Protein AF-A0A7X6URZ3-F1 (afdb_monomer_lite)

pLDDT: mean 86.27, std 7.76, range [52.03, 96.19]

Sequence (115 aa):
MKNLLSGNFGTSYRTKSSVLTEMLNRFPYTLLLVCISMLLAVVIGIPLGIYAATHQYSWKDNAAIFGSLFCVSMPSFWFALMLIQALCVKLKILPVAGVDNWKGWILPCFTNALA

Structure (mmCIF, N/CA/C/O backbone):
data_AF-A0A7X6URZ3-F1
#
_entry.id   AF-A0A7X6URZ3-F1
#
loop_
_atom_site.group_PDB
_atom_site.id
_atom_site.type_symbol
_atom_site.label_atom_id
_atom_site.label_alt_id
_atom_site.label_comp_id
_atom_site.label_asym_id
_atom_site.label_entity_id
_atom_site.label_seq_id
_atom_site.pdbx_PDB_ins_code
_atom_site.Cartn_x
_atom_site.Cartn_y
_atom_site.Cartn_z
_atom_site.occupancy
_atom_site.B_iso_or_equiv
_atom_site.auth_seq_id
_atom_site.auth_comp_id
_atom_site.auth_asym_id
_atom_site.auth_atom_id
_atom_site.pdbx_PDB_model_num
ATOM 1 N N . MET A 1 1 ? 25.569 16.549 -20.012 1.00 52.03 1 MET A N 1
ATOM 2 C CA . MET A 1 1 ? 24.294 17.014 -19.414 1.00 52.03 1 MET A CA 1
ATOM 3 C C . MET A 1 1 ? 23.289 17.588 -20.421 1.00 52.03 1 MET A C 1
ATOM 5 O O . MET A 1 1 ? 22.105 17.377 -20.210 1.00 52.03 1 MET A O 1
ATOM 9 N N . LYS A 1 2 ? 23.706 18.236 -21.527 1.00 59.09 2 LYS A N 1
ATOM 10 C CA . LYS A 1 2 ? 22.792 18.819 -22.541 1.00 59.09 2 LYS A CA 1
ATOM 11 C C . LYS A 1 2 ? 21.726 17.844 -23.083 1.00 59.09 2 LYS A C 1
ATOM 13 O O . LYS A 1 2 ? 20.566 18.213 -23.140 1.00 59.09 2 LYS A O 1
ATOM 18 N N . ASN A 1 3 ? 22.095 16.589 -23.359 1.00 61.16 3 ASN A N 1
ATOM 19 C CA . ASN A 1 3 ? 21.176 15.569 -23.895 1.00 61.16 3 ASN A CA 1
ATOM 20 C C . ASN A 1 3 ? 20.121 15.063 -22.887 1.00 61.16 3 ASN A C 1
ATOM 22 O O . ASN A 1 3 ? 19.047 14.642 -23.306 1.00 61.16 3 ASN A O 1
ATOM 26 N N . LEU A 1 4 ? 20.390 15.140 -21.574 1.00 62.16 4 LEU A N 1
ATOM 27 C CA . LEU A 1 4 ? 19.449 14.706 -20.528 1.00 62.16 4 LEU A CA 1
ATOM 28 C C . LEU A 1 4 ? 18.246 15.658 -20.442 1.00 62.16 4 LEU A C 1
ATOM 30 O O . LEU A 1 4 ? 17.102 15.228 -20.354 1.00 62.16 4 LEU A O 1
ATOM 34 N N . LEU A 1 5 ? 18.523 16.962 -20.533 1.00 67.62 5 LEU A N 1
ATOM 35 C CA . LEU A 1 5 ? 17.517 18.028 -20.548 1.00 67.62 5 LEU A CA 1
ATOM 36 C C . LEU A 1 5 ? 16.724 18.072 -21.868 1.00 67.62 5 LEU A C 1
ATOM 38 O O . LEU A 1 5 ? 15.665 18.683 -21.923 1.00 67.62 5 LEU A O 1
ATOM 42 N N . SER A 1 6 ? 17.213 17.405 -22.920 1.00 67.44 6 SER A N 1
ATOM 43 C CA . SER A 1 6 ? 16.514 17.218 -24.202 1.00 67.44 6 SER A CA 1
ATOM 44 C C . SER A 1 6 ? 15.637 15.958 -24.239 1.00 67.44 6 SER A C 1
ATOM 46 O O . SER A 1 6 ? 15.121 15.612 -25.298 1.00 67.44 6 SER A O 1
ATOM 48 N N . GLY A 1 7 ? 15.508 15.230 -23.120 1.00 67.25 7 GLY A N 1
ATOM 49 C CA . GLY A 1 7 ? 14.746 13.979 -23.049 1.00 67.25 7 GLY A CA 1
ATOM 50 C C . GLY A 1 7 ? 15.463 12.758 -23.639 1.00 67.25 7 GLY A C 1
ATOM 51 O O . GLY A 1 7 ? 14.862 11.696 -23.776 1.00 67.25 7 GLY A O 1
ATOM 52 N N . ASN A 1 8 ? 16.752 12.847 -23.979 1.00 76.75 8 ASN A N 1
ATOM 53 C CA . ASN A 1 8 ? 17.509 11.686 -24.437 1.00 76.75 8 ASN A CA 1
ATOM 54 C C . ASN A 1 8 ? 18.137 10.966 -23.234 1.00 76.75 8 ASN A C 1
ATOM 56 O O . ASN A 1 8 ? 19.259 11.261 -22.818 1.00 76.75 8 ASN A O 1
ATOM 60 N N . PHE A 1 9 ? 17.385 10.011 -22.685 1.00 78.94 9 PHE A N 1
ATOM 61 C CA . PHE A 1 9 ? 17.818 9.133 -21.590 1.00 78.94 9 PHE A CA 1
ATOM 62 C C . PHE A 1 9 ? 18.681 7.948 -22.066 1.00 78.94 9 PHE A C 1
ATOM 64 O O . PHE A 1 9 ? 19.052 7.094 -21.264 1.00 78.94 9 PHE A O 1
ATOM 71 N N . GLY A 1 10 ? 19.022 7.895 -23.358 1.00 81.38 10 GLY A N 1
ATOM 72 C CA . GLY A 1 10 ? 19.786 6.805 -23.952 1.00 81.38 10 GLY A CA 1
ATOM 73 C C . GLY A 1 10 ? 18.974 5.522 -24.142 1.00 81.38 10 GLY A C 1
ATOM 74 O O . GLY A 1 10 ? 17.740 5.508 -24.098 1.00 81.38 10 GLY A O 1
ATOM 75 N N . THR A 1 11 ? 19.689 4.429 -24.393 1.00 81.44 11 THR A N 1
ATOM 76 C CA . THR A 1 11 ? 19.124 3.101 -24.645 1.00 81.44 11 THR A CA 1
ATOM 77 C C . THR A 1 11 ? 19.306 2.194 -23.430 1.00 81.44 11 THR A C 1
ATOM 79 O O . THR A 1 11 ? 20.349 2.184 -22.780 1.00 81.44 11 THR A O 1
ATOM 82 N N . SER A 1 12 ? 18.268 1.425 -23.103 1.00 78.19 12 SER A N 1
ATOM 83 C CA . SER A 1 12 ? 18.301 0.442 -22.020 1.00 78.19 12 SER A CA 1
ATOM 84 C C . SER A 1 12 ? 19.301 -0.668 -22.343 1.00 78.19 12 SER A C 1
ATOM 86 O O . SER A 1 12 ? 19.203 -1.310 -23.388 1.00 78.19 12 SER A O 1
ATOM 88 N N . TYR A 1 13 ? 20.217 -0.968 -21.422 1.00 75.50 13 TYR A N 1
ATOM 89 C CA . TYR A 1 13 ? 21.177 -2.070 -21.573 1.00 75.50 13 TYR A CA 1
ATOM 90 C C . TYR A 1 13 ? 20.510 -3.454 -21.618 1.00 75.50 13 TYR A C 1
ATOM 92 O O . TYR A 1 13 ? 21.085 -4.396 -22.158 1.00 75.50 13 TYR A O 1
ATOM 100 N N . ARG A 1 14 ? 19.291 -3.583 -21.072 1.00 78.38 14 ARG A N 1
ATOM 101 C CA . ARG A 1 14 ? 18.534 -4.846 -21.050 1.00 78.38 14 ARG A CA 1
ATOM 102 C C . ARG A 1 14 ? 17.596 -4.976 -22.245 1.00 78.38 14 ARG A C 1
ATOM 104 O O . ARG A 1 14 ? 17.587 -6.004 -22.909 1.00 78.38 14 ARG A O 1
ATOM 111 N N . THR A 1 15 ? 16.819 -3.930 -22.512 1.00 76.25 15 THR A N 1
ATOM 112 C CA . THR A 1 15 ? 15.725 -3.943 -23.499 1.00 76.25 15 THR A CA 1
ATOM 113 C C . THR A 1 15 ? 16.154 -3.401 -24.865 1.00 76.25 15 THR A C 1
ATOM 115 O O . THR A 1 15 ? 15.373 -3.448 -25.812 1.00 76.25 15 THR A O 1
ATOM 118 N N . LYS A 1 16 ? 17.362 -2.818 -24.964 1.00 80.38 16 LYS A N 1
ATOM 119 C CA . LYS A 1 16 ? 17.924 -2.110 -26.138 1.00 80.38 16 LYS A CA 1
ATOM 120 C C . LYS A 1 16 ? 17.037 -0.998 -26.720 1.00 80.38 16 LYS A C 1
ATOM 122 O O . LYS A 1 16 ? 17.340 -0.444 -27.770 1.00 80.38 16 LYS A O 1
ATOM 127 N N . SER A 1 17 ? 15.961 -0.653 -26.021 1.00 78.06 17 SER A N 1
ATOM 128 C CA . SER A 1 17 ? 14.963 0.342 -26.406 1.00 78.06 17 SER A CA 1
ATOM 129 C C . SER A 1 17 ? 15.258 1.680 -25.729 1.00 78.06 17 SER A C 1
ATOM 131 O O . SER A 1 17 ? 15.993 1.722 -24.740 1.00 78.06 17 SER A O 1
ATOM 133 N N . SER A 1 18 ? 14.693 2.774 -26.242 1.00 84.88 18 SER A N 1
ATOM 134 C CA . SER A 1 18 ? 14.797 4.090 -25.598 1.00 84.88 18 SER A CA 1
ATOM 135 C C . SER A 1 18 ? 14.232 4.039 -24.174 1.00 84.88 18 SER A C 1
ATOM 137 O O . SER A 1 18 ? 13.093 3.612 -23.971 1.00 84.88 18 SER A O 1
ATOM 139 N N . VAL A 1 19 ? 15.020 4.484 -23.188 1.00 84.94 19 VAL A N 1
ATOM 140 C CA . VAL A 1 19 ? 14.625 4.476 -21.767 1.00 84.94 19 VAL A CA 1
ATOM 141 C C . VAL A 1 19 ? 13.386 5.342 -21.541 1.00 84.94 19 VAL A C 1
ATOM 143 O O . VAL A 1 19 ? 12.481 4.937 -20.816 1.00 84.94 19 VAL A O 1
ATOM 146 N N . LEU A 1 20 ? 13.305 6.497 -22.213 1.00 84.25 20 LEU A N 1
ATOM 147 C CA . LEU A 1 20 ? 12.158 7.401 -22.097 1.00 84.25 20 LEU A CA 1
ATOM 148 C C . LEU A 1 20 ? 10.864 6.698 -22.524 1.00 84.25 20 LEU A C 1
ATOM 150 O O . LEU A 1 20 ? 9.858 6.777 -21.823 1.00 84.25 20 LEU A O 1
ATOM 154 N N . THR A 1 21 ? 10.897 5.963 -23.637 1.00 84.25 21 THR A N 1
ATOM 155 C CA . THR A 1 21 ? 9.736 5.215 -24.135 1.00 84.25 21 THR A CA 1
ATOM 156 C C . THR A 1 21 ? 9.306 4.127 -23.151 1.00 84.25 21 THR A C 1
ATOM 158 O O . THR A 1 21 ? 8.117 3.960 -22.898 1.00 84.25 21 THR A O 1
ATOM 161 N N . GLU A 1 22 ? 10.256 3.415 -22.540 1.00 84.75 22 GLU A N 1
ATOM 162 C CA . GLU A 1 22 ? 9.938 2.387 -21.546 1.00 84.75 22 GLU A CA 1
ATOM 163 C C . GLU A 1 22 ? 9.344 2.987 -20.258 1.00 84.75 22 GLU A C 1
ATOM 165 O O . GLU A 1 22 ? 8.383 2.443 -19.709 1.00 84.75 22 GLU A O 1
ATOM 170 N N . MET A 1 23 ? 9.860 4.134 -19.805 1.00 86.12 23 MET A N 1
ATOM 171 C CA . MET A 1 23 ? 9.308 4.863 -18.661 1.00 86.12 23 MET A CA 1
ATOM 172 C C . MET A 1 23 ? 7.883 5.343 -18.935 1.00 86.12 23 MET A C 1
ATOM 174 O O . MET A 1 23 ? 6.999 5.080 -18.123 1.00 86.12 23 MET A O 1
ATOM 178 N N . LEU A 1 24 ? 7.642 5.991 -20.080 1.00 88.19 24 LEU A N 1
ATOM 179 C CA . LEU A 1 24 ? 6.311 6.478 -20.450 1.00 88.19 24 LEU A CA 1
ATOM 180 C C . LEU A 1 24 ? 5.293 5.344 -20.600 1.00 88.19 24 LEU A C 1
ATOM 182 O O . LEU A 1 24 ? 4.141 5.521 -20.220 1.00 88.19 24 LEU A O 1
ATOM 186 N N . ASN A 1 25 ? 5.709 4.170 -21.079 1.00 89.00 25 ASN A N 1
ATOM 187 C CA . ASN A 1 25 ? 4.822 3.009 -21.183 1.00 89.00 25 ASN A CA 1
ATOM 188 C C . ASN A 1 25 ? 4.435 2.427 -19.813 1.00 89.00 25 ASN A C 1
ATOM 190 O O . ASN A 1 25 ? 3.336 1.899 -19.662 1.00 89.00 25 ASN A O 1
ATOM 194 N N . ARG A 1 26 ? 5.315 2.507 -18.806 1.00 88.50 26 ARG A N 1
ATOM 195 C CA . ARG A 1 26 ? 5.059 1.986 -17.447 1.00 88.50 26 ARG A CA 1
ATOM 196 C C . ARG A 1 26 ? 4.381 3.006 -16.533 1.00 88.50 26 ARG A C 1
ATOM 198 O O . ARG A 1 26 ? 3.610 2.619 -15.660 1.00 88.50 26 ARG A O 1
ATOM 205 N N . PHE A 1 27 ? 4.641 4.293 -16.746 1.00 91.25 27 PHE A N 1
ATOM 206 C CA . PHE A 1 27 ? 4.107 5.395 -15.950 1.00 91.25 27 PHE A CA 1
ATOM 207 C C . PHE A 1 27 ? 2.586 5.343 -15.708 1.00 91.25 27 PHE A C 1
ATOM 209 O O . PHE A 1 27 ? 2.195 5.440 -14.543 1.00 91.25 27 PHE A O 1
ATOM 216 N N . PRO A 1 28 ? 1.715 5.141 -16.723 1.00 90.62 28 PRO A N 1
ATOM 217 C CA . PRO A 1 28 ? 0.272 5.107 -16.491 1.00 90.62 28 PRO A CA 1
ATOM 218 C C . PRO A 1 28 ? -0.147 3.959 -15.567 1.00 90.62 28 PRO A C 1
ATOM 220 O O . PRO A 1 28 ? -1.052 4.139 -14.757 1.00 90.62 28 PRO A O 1
ATOM 223 N N . TYR A 1 29 ? 0.536 2.810 -15.625 1.00 91.38 29 TYR A N 1
ATOM 224 C CA . TYR A 1 29 ? 0.247 1.684 -14.735 1.00 91.38 29 TYR A CA 1
ATOM 225 C C . TYR A 1 29 ? 0.580 2.018 -13.282 1.00 91.38 29 TYR A C 1
ATOM 227 O O . TYR A 1 29 ? -0.235 1.764 -12.400 1.00 91.38 29 TYR A O 1
ATOM 235 N N . THR A 1 30 ? 1.740 2.629 -13.030 1.00 91.69 30 THR A N 1
ATOM 236 C CA . THR A 1 30 ? 2.123 3.074 -11.683 1.00 91.69 30 THR A CA 1
ATOM 237 C C . THR A 1 30 ? 1.162 4.131 -11.152 1.00 91.69 30 THR A C 1
ATOM 239 O O . THR A 1 30 ? 0.747 4.055 -9.999 1.00 91.69 30 THR A O 1
ATOM 242 N N . LEU A 1 31 ? 0.783 5.099 -11.991 1.00 93.56 31 LEU A N 1
ATOM 243 C CA . LEU A 1 31 ? -0.138 6.163 -11.607 1.00 93.56 31 LEU A CA 1
ATOM 244 C C . LEU A 1 31 ? -1.499 5.591 -11.199 1.00 93.56 31 LEU A C 1
ATOM 246 O O . LEU A 1 31 ? -2.002 5.904 -10.125 1.00 93.56 31 LEU A O 1
ATOM 250 N N . LEU A 1 32 ? -2.060 4.706 -12.026 1.00 92.88 32 LEU A N 1
ATOM 251 C CA . LEU A 1 32 ? -3.336 4.051 -11.756 1.00 92.88 32 LEU A CA 1
ATOM 252 C C . LEU A 1 32 ? -3.261 3.220 -10.468 1.00 92.88 32 LEU A C 1
ATOM 254 O O . LEU A 1 32 ? -4.145 3.329 -9.618 1.00 92.88 32 LEU A O 1
ATOM 258 N N . LEU A 1 33 ? -2.175 2.460 -10.284 1.00 92.06 33 LEU A N 1
ATOM 259 C CA . LEU A 1 33 ? -1.940 1.665 -9.080 1.00 92.06 33 LEU A CA 1
ATOM 260 C C . LEU A 1 33 ? -1.974 2.534 -7.816 1.00 92.06 33 LEU A C 1
ATOM 262 O O . LEU A 1 33 ? -2.724 2.238 -6.889 1.00 92.06 33 LEU A O 1
ATOM 266 N N . VAL A 1 34 ? -1.193 3.619 -7.803 1.00 93.50 34 VAL A N 1
ATOM 267 C CA . VAL A 1 34 ? -1.097 4.536 -6.660 1.00 93.50 34 VAL A CA 1
ATOM 268 C C . VAL A 1 34 ? -2.427 5.235 -6.410 1.00 93.50 34 VAL A C 1
ATOM 270 O O . VAL A 1 34 ? -2.860 5.303 -5.264 1.00 93.50 34 VAL A O 1
ATOM 273 N N . CYS A 1 35 ? -3.113 5.711 -7.452 1.00 95.50 35 CYS A N 1
ATOM 274 C CA . CYS A 1 35 ? -4.408 6.371 -7.299 1.00 95.50 35 CYS A CA 1
ATOM 275 C C . CYS A 1 35 ? -5.459 5.443 -6.673 1.00 95.50 35 CYS A C 1
ATOM 277 O O . CYS A 1 35 ? -6.155 5.857 -5.747 1.00 95.50 35 CYS A O 1
ATOM 279 N N . ILE A 1 36 ? -5.560 4.190 -7.131 1.00 94.12 36 ILE A N 1
ATOM 280 C CA . ILE A 1 36 ? -6.505 3.219 -6.558 1.00 94.12 36 ILE A CA 1
ATOM 281 C C . ILE A 1 36 ? -6.123 2.869 -5.118 1.00 94.12 36 ILE A C 1
ATOM 283 O O . ILE A 1 36 ? -6.991 2.859 -4.246 1.00 94.12 36 ILE A O 1
ATOM 287 N N . SER A 1 37 ? -4.841 2.609 -4.851 1.00 94.25 37 SER A N 1
ATOM 288 C CA . SER A 1 37 ? -4.355 2.324 -3.496 1.00 94.25 37 SER A CA 1
ATOM 289 C C . SER A 1 37 ? -4.628 3.468 -2.533 1.00 94.25 37 SER A C 1
ATOM 291 O O . SER A 1 37 ? -5.129 3.238 -1.437 1.00 94.25 37 SER A O 1
ATOM 293 N N . MET A 1 38 ? -4.352 4.702 -2.950 1.00 95.00 38 MET A N 1
ATOM 294 C CA . MET A 1 38 ? -4.591 5.891 -2.144 1.00 95.00 38 MET A CA 1
ATOM 295 C C . MET A 1 38 ? -6.082 6.068 -1.853 1.00 95.00 38 MET A C 1
ATOM 297 O O . MET A 1 38 ? -6.456 6.334 -0.714 1.00 95.00 38 MET A O 1
ATOM 301 N N . LEU A 1 39 ? -6.944 5.875 -2.855 1.00 96.19 39 LEU A N 1
ATOM 302 C CA . LEU A 1 39 ? -8.390 5.960 -2.670 1.00 96.19 39 LEU A CA 1
ATOM 303 C C . LEU A 1 39 ? -8.882 4.896 -1.679 1.00 96.19 39 LEU A C 1
ATOM 305 O O . LEU A 1 39 ? -9.646 5.221 -0.774 1.00 96.19 39 LEU A O 1
ATOM 309 N N . LEU A 1 40 ? -8.399 3.655 -1.791 1.00 94.38 40 LEU A N 1
ATOM 310 C CA . LEU A 1 40 ? -8.694 2.591 -0.826 1.00 94.38 40 LEU A CA 1
ATOM 311 C C . LEU A 1 40 ? -8.216 2.942 0.587 1.00 94.38 40 LEU A C 1
ATOM 313 O O . LEU A 1 40 ? -8.983 2.795 1.537 1.00 94.38 40 LEU A O 1
ATOM 317 N N . ALA A 1 41 ? -6.988 3.441 0.727 1.00 93.19 41 ALA A N 1
ATOM 318 C CA . ALA A 1 41 ? -6.425 3.836 2.015 1.00 93.19 41 ALA A CA 1
ATOM 319 C C . ALA A 1 41 ? -7.250 4.948 2.677 1.00 93.19 41 ALA A C 1
ATOM 321 O O . ALA A 1 41 ? -7.532 4.885 3.869 1.00 93.19 41 ALA A O 1
ATOM 322 N N . VAL A 1 42 ? -7.709 5.933 1.903 1.00 94.81 42 VAL A N 1
ATOM 323 C CA . VAL A 1 42 ? -8.575 7.018 2.385 1.00 94.81 42 VAL A CA 1
ATOM 324 C C . VAL A 1 42 ? -9.945 6.483 2.805 1.00 94.81 42 VAL A C 1
ATOM 326 O O . VAL A 1 42 ? -10.407 6.774 3.908 1.00 94.81 42 VAL A O 1
ATOM 329 N N . VAL A 1 43 ? -10.585 5.677 1.954 1.00 95.12 43 VAL A N 1
ATOM 330 C CA . VAL A 1 43 ? -11.934 5.139 2.197 1.00 95.12 43 VAL A CA 1
ATOM 331 C C . VAL A 1 43 ? -11.969 4.182 3.387 1.00 95.12 43 VAL A C 1
ATOM 333 O O . VAL A 1 43 ? -12.985 4.111 4.068 1.00 95.12 43 VAL A O 1
ATOM 336 N N . ILE A 1 44 ? -10.888 3.454 3.660 1.00 91.25 44 ILE A N 1
ATOM 337 C CA . ILE A 1 44 ? -10.817 2.505 4.779 1.00 91.25 44 ILE A CA 1
ATOM 338 C C . ILE A 1 44 ? -10.252 3.184 6.032 1.00 91.25 44 ILE A C 1
ATOM 340 O O . ILE A 1 44 ? -10.828 3.080 7.116 1.00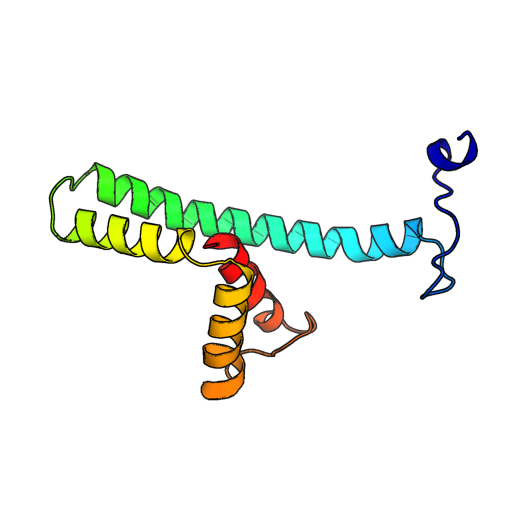 91.25 44 ILE A O 1
ATOM 344 N N . GLY A 1 45 ? -9.145 3.910 5.885 1.00 90.25 45 GLY A N 1
ATOM 345 C CA . GLY A 1 45 ? -8.394 4.504 6.986 1.00 90.25 45 GLY A CA 1
ATOM 346 C C . GLY A 1 45 ? -9.120 5.659 7.668 1.00 90.25 45 GLY A C 1
ATOM 347 O O . GLY A 1 45 ? -9.129 5.713 8.896 1.00 90.25 45 GLY A O 1
ATOM 348 N N . ILE A 1 46 ? -9.781 6.552 6.917 1.00 93.44 46 ILE A N 1
ATOM 349 C CA . ILE A 1 46 ? -10.492 7.690 7.526 1.00 93.44 46 ILE A CA 1
ATOM 350 C C . ILE A 1 46 ? -11.667 7.214 8.392 1.00 93.44 46 ILE A C 1
ATOM 352 O O . ILE A 1 46 ? -11.719 7.611 9.557 1.00 93.44 46 ILE A O 1
ATOM 356 N N . PRO A 1 47 ? -12.586 6.348 7.917 1.00 91.06 47 PRO A N 1
ATOM 357 C CA . PRO A 1 47 ? -13.672 5.860 8.762 1.00 91.06 47 PRO A CA 1
ATOM 358 C C . PRO A 1 47 ? -13.182 5.064 9.968 1.00 91.06 47 PRO A C 1
ATOM 360 O O . PRO A 1 47 ? -13.714 5.261 11.056 1.00 91.06 47 PRO A O 1
ATOM 363 N N . LEU A 1 48 ? -12.156 4.215 9.812 1.00 88.12 48 LEU A N 1
ATOM 364 C CA . LEU A 1 48 ? -11.553 3.500 10.943 1.00 88.12 48 LEU A CA 1
ATOM 365 C C . LEU A 1 48 ? -10.960 4.466 11.975 1.00 88.12 48 LEU A C 1
ATOM 367 O O . LEU A 1 48 ? -11.183 4.282 13.170 1.00 88.12 48 LEU A O 1
ATOM 371 N N . GLY A 1 49 ? -10.273 5.519 11.528 1.00 88.44 49 GLY A N 1
ATOM 372 C CA . GLY A 1 49 ? -9.719 6.553 12.401 1.00 88.44 49 GLY A CA 1
ATOM 373 C C . GLY A 1 49 ? -10.797 7.360 13.127 1.00 88.44 49 GLY A C 1
ATOM 374 O O . GLY A 1 49 ? -10.711 7.550 14.337 1.00 88.44 49 GLY A O 1
ATOM 375 N N . ILE A 1 50 ? -11.855 7.778 12.422 1.00 90.38 50 ILE A N 1
ATOM 376 C CA . ILE A 1 50 ? -13.009 8.462 13.032 1.00 90.38 50 ILE A CA 1
ATOM 377 C C . ILE A 1 50 ? -13.700 7.537 14.043 1.00 90.38 50 ILE A C 1
ATOM 379 O O . ILE A 1 50 ? -14.093 7.971 15.128 1.00 90.38 50 ILE A O 1
ATOM 383 N N . TYR A 1 51 ? -13.843 6.254 13.713 1.00 87.19 51 TYR A N 1
ATOM 384 C CA . TYR A 1 51 ? -14.482 5.279 14.588 1.00 87.19 51 TYR A CA 1
ATOM 385 C C . TYR A 1 51 ? -13.692 5.057 15.882 1.00 87.19 51 TYR A C 1
ATOM 387 O O . TYR A 1 51 ? -14.277 5.095 16.964 1.00 87.19 51 TYR A O 1
ATOM 395 N N . ALA A 1 52 ? -12.371 4.902 15.774 1.00 86.81 52 ALA A N 1
ATOM 396 C CA . ALA A 1 52 ? -11.463 4.803 16.914 1.00 86.81 52 ALA A CA 1
ATOM 397 C C . ALA A 1 52 ? -11.524 6.068 17.792 1.00 86.81 52 ALA A C 1
ATOM 399 O O . ALA A 1 52 ? -11.742 5.982 18.998 1.00 86.81 52 ALA A O 1
ATOM 400 N N . ALA A 1 53 ? -11.469 7.255 17.176 1.0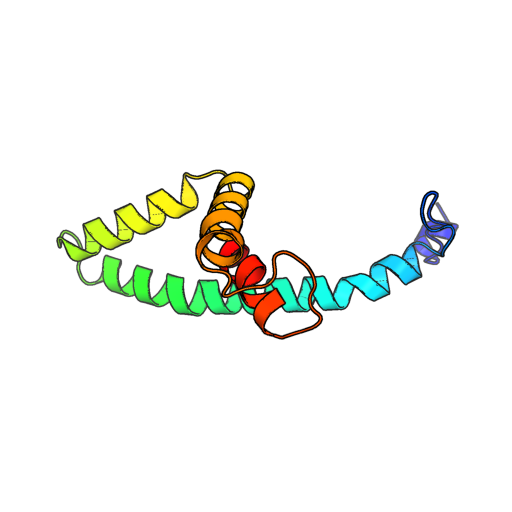0 85.44 53 ALA A N 1
ATOM 401 C CA . ALA A 1 53 ? -11.510 8.532 17.890 1.00 85.44 53 ALA A CA 1
ATOM 402 C C . ALA A 1 53 ? -12.842 8.794 18.618 1.00 85.44 53 ALA 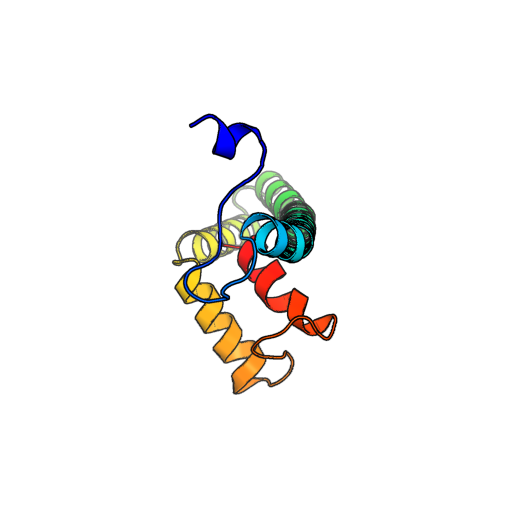A C 1
ATOM 404 O O . ALA A 1 53 ? -12.855 9.381 19.696 1.00 85.44 53 ALA A O 1
ATOM 405 N N . THR A 1 54 ? -13.972 8.367 18.045 1.00 87.81 54 THR A N 1
ATOM 406 C CA . THR A 1 54 ? -15.305 8.574 18.646 1.00 87.81 54 THR A CA 1
ATOM 407 C C . THR A 1 54 ? -15.647 7.564 19.742 1.00 87.81 54 THR A C 1
ATOM 409 O O . THR A 1 54 ? -16.480 7.863 20.594 1.00 87.81 54 THR A O 1
ATOM 412 N N . HIS A 1 55 ? -15.018 6.385 19.745 1.00 84.88 55 HIS A N 1
ATOM 413 C CA . HIS A 1 55 ? -15.260 5.309 20.716 1.00 84.88 55 HIS A CA 1
ATOM 414 C C . HIS A 1 55 ? -14.022 5.017 21.570 1.00 84.88 55 HIS A C 1
ATOM 416 O O . HIS A 1 55 ? -13.740 3.858 21.891 1.00 84.88 55 HIS A O 1
ATOM 422 N N . GLN A 1 56 ? -13.294 6.072 21.931 1.00 77.50 56 GLN A N 1
ATOM 423 C CA . GLN A 1 56 ? -12.034 5.995 22.661 1.00 77.50 56 GLN A CA 1
ATOM 424 C C . GLN A 1 56 ? -12.160 5.132 23.930 1.00 77.50 56 GLN A C 1
ATOM 426 O O . GLN A 1 56 ? -13.143 5.239 24.666 1.00 77.50 56 GLN A O 1
ATOM 431 N N . TYR A 1 57 ? -11.169 4.271 24.181 1.00 78.44 57 TYR A N 1
ATOM 432 C CA . TYR A 1 57 ? -11.126 3.316 25.306 1.00 78.44 57 TYR A CA 1
ATOM 433 C C . TYR A 1 57 ? -12.162 2.178 25.261 1.00 78.44 57 TYR A C 1
ATOM 435 O O . TYR A 1 57 ? -12.258 1.383 26.200 1.00 78.44 57 TYR A O 1
ATOM 443 N N . SER A 1 58 ? -12.918 2.040 24.170 1.00 85.00 58 SER A N 1
ATOM 444 C CA . SER A 1 58 ? -13.752 0.861 23.929 1.00 85.00 58 SER A CA 1
ATOM 445 C C . SER A 1 58 ? -12.915 -0.323 23.433 1.00 85.00 58 SER A C 1
ATOM 447 O O . SER A 1 58 ? -11.863 -0.162 22.817 1.00 85.00 58 SER A O 1
ATOM 449 N N . TRP A 1 59 ? -13.427 -1.547 23.594 1.00 86.12 59 TRP A N 1
ATOM 450 C CA . TRP A 1 59 ? -12.819 -2.742 22.992 1.00 86.12 59 TRP A CA 1
ATOM 451 C C . TRP A 1 59 ? -12.663 -2.619 21.467 1.00 86.12 59 TRP A C 1
ATOM 453 O O . TRP A 1 59 ? -11.756 -3.212 20.887 1.00 86.12 59 TRP A O 1
ATOM 463 N N . LYS A 1 60 ? -13.526 -1.826 20.821 1.00 85.38 60 LYS A N 1
ATOM 464 C CA . LYS A 1 60 ? -13.486 -1.589 19.376 1.00 85.38 60 LYS A CA 1
ATOM 465 C C . LYS A 1 60 ? -12.369 -0.635 18.954 1.00 85.38 60 LYS A C 1
ATOM 467 O O . LYS A 1 60 ? -11.777 -0.844 17.902 1.00 85.38 60 LYS A O 1
ATOM 472 N N . ASP A 1 61 ? -12.074 0.363 19.782 1.00 86.62 61 ASP A N 1
ATOM 473 C CA . ASP A 1 61 ? -10.928 1.261 19.607 1.00 86.62 61 ASP A CA 1
ATOM 474 C C . ASP A 1 61 ? -9.623 0.464 19.736 1.00 86.62 61 ASP A C 1
ATOM 476 O O . ASP A 1 61 ? -8.813 0.432 18.812 1.00 86.62 61 ASP A O 1
ATOM 480 N N . ASN A 1 62 ? -9.507 -0.349 20.793 1.00 86.25 62 ASN A N 1
ATOM 481 C CA . ASN A 1 62 ? -8.367 -1.253 20.969 1.00 86.25 62 ASN A CA 1
ATOM 482 C C . ASN A 1 62 ? -8.191 -2.229 19.790 1.00 86.25 62 ASN A C 1
ATOM 484 O O . ASN A 1 62 ? -7.062 -2.474 19.367 1.00 86.25 62 ASN A O 1
ATOM 488 N N . ALA A 1 63 ? -9.280 -2.771 19.230 1.00 88.50 63 ALA A N 1
ATOM 489 C CA . ALA A 1 63 ? -9.217 -3.644 18.056 1.00 88.50 63 ALA A CA 1
ATOM 490 C C . ALA A 1 63 ? -8.754 -2.898 16.789 1.00 88.50 63 ALA A C 1
ATOM 492 O O . ALA A 1 63 ? -7.939 -3.429 16.032 1.00 88.50 63 ALA A O 1
ATOM 493 N N . ALA A 1 64 ? -9.234 -1.669 16.567 1.00 87.88 64 ALA A N 1
ATOM 494 C CA . ALA A 1 64 ? -8.825 -0.831 15.440 1.00 87.88 64 ALA A CA 1
ATOM 495 C C . ALA A 1 64 ? -7.346 -0.424 15.535 1.00 87.88 64 ALA A C 1
ATOM 497 O O . ALA A 1 64 ? -6.611 -0.522 14.549 1.00 87.88 64 ALA A O 1
ATOM 498 N N . ILE A 1 65 ? -6.890 -0.037 16.729 1.00 88.56 65 ILE A N 1
ATOM 499 C CA . ILE A 1 65 ? -5.487 0.281 17.010 1.00 88.56 65 ILE A CA 1
ATOM 500 C C . ILE A 1 65 ? -4.613 -0.957 16.802 1.00 88.56 65 ILE A C 1
ATOM 502 O O . ILE A 1 65 ? -3.624 -0.883 16.077 1.00 88.56 65 ILE A O 1
ATOM 506 N N . PHE A 1 66 ? -4.991 -2.108 17.366 1.00 90.44 66 PHE A N 1
ATOM 507 C CA . PHE A 1 66 ? -4.242 -3.355 17.195 1.00 90.44 66 PHE A CA 1
ATOM 508 C C . PHE A 1 66 ? -4.124 -3.758 15.720 1.00 90.44 66 PHE A C 1
ATOM 510 O O . PHE A 1 66 ? -3.029 -4.070 15.257 1.00 90.44 66 PHE A O 1
ATOM 517 N N . GLY A 1 67 ? -5.228 -3.708 14.966 1.00 88.81 67 GLY A N 1
ATOM 518 C CA . GLY A 1 67 ? -5.220 -4.001 13.532 1.00 88.81 67 GLY A CA 1
ATOM 519 C C . GLY A 1 67 ? -4.338 -3.036 12.737 1.00 88.81 67 GLY A C 1
ATOM 520 O O . GLY A 1 67 ? -3.587 -3.464 11.863 1.00 88.81 67 GLY A O 1
ATOM 521 N N . SER A 1 68 ? -4.367 -1.747 13.081 1.00 87.56 68 SER A N 1
ATOM 522 C CA . SER A 1 68 ? -3.524 -0.730 12.440 1.00 87.56 68 SER A CA 1
ATOM 523 C C . SER A 1 68 ? -2.041 -0.968 12.728 1.00 87.56 68 SER A C 1
ATOM 525 O O . SER A 1 68 ? -1.225 -0.976 11.809 1.00 87.56 68 SER A O 1
ATOM 527 N N . LEU A 1 69 ? -1.690 -1.238 13.990 1.00 89.56 69 LEU A N 1
ATOM 528 C CA . LEU A 1 69 ? -0.325 -1.586 14.384 1.00 89.56 69 LEU A CA 1
ATOM 529 C C . LEU A 1 69 ? 0.155 -2.860 13.696 1.00 89.56 69 LEU A C 1
ATOM 531 O O . LEU A 1 69 ? 1.299 -2.903 13.259 1.00 89.56 69 LEU A O 1
ATOM 535 N N . PHE A 1 70 ? -0.694 -3.878 13.580 1.00 90.00 70 PHE A N 1
ATOM 536 C CA . PHE A 1 70 ? -0.340 -5.127 12.913 1.00 90.00 70 PHE A CA 1
ATOM 537 C C . PHE A 1 70 ? 0.066 -4.895 11.452 1.00 90.00 70 PHE A C 1
ATOM 539 O O . PHE A 1 70 ? 1.120 -5.372 11.037 1.00 90.00 70 PHE A O 1
ATOM 546 N N . CYS A 1 71 ? -0.723 -4.125 10.698 1.00 86.50 71 CYS A N 1
ATOM 547 C CA . CYS A 1 71 ? -0.419 -3.810 9.301 1.00 86.50 71 CYS A CA 1
ATOM 548 C C . CYS A 1 71 ? 0.857 -2.962 9.164 1.00 86.50 71 CYS A C 1
ATOM 550 O O . CYS A 1 71 ? 1.729 -3.305 8.374 1.00 86.50 71 CYS A O 1
ATOM 552 N N . VAL A 1 72 ? 1.006 -1.913 9.982 1.00 86.25 72 VAL A N 1
ATOM 553 C CA . VAL A 1 72 ? 2.145 -0.976 9.906 1.00 86.25 72 VAL A CA 1
ATOM 554 C C . VAL A 1 72 ? 3.456 -1.583 10.424 1.00 86.25 72 VAL A C 1
ATOM 556 O O . VAL A 1 72 ? 4.536 -1.214 9.971 1.00 86.25 72 VAL A O 1
ATOM 559 N N . SER A 1 73 ? 3.399 -2.517 11.378 1.00 89.06 73 SER A N 1
ATOM 560 C CA . SER A 1 73 ? 4.610 -3.105 11.980 1.00 89.06 73 SER A CA 1
ATOM 561 C C . SER A 1 73 ? 5.262 -4.174 11.104 1.00 89.06 73 SER A C 1
ATOM 563 O O . SER A 1 73 ? 6.406 -4.561 11.350 1.00 89.06 73 SER A O 1
ATOM 565 N N . MET A 1 74 ? 4.542 -4.704 10.115 1.00 88.62 74 MET A N 1
ATOM 566 C CA . MET A 1 74 ? 5.055 -5.758 9.251 1.00 88.62 74 MET A CA 1
ATOM 567 C C . MET A 1 74 ? 5.825 -5.170 8.065 1.00 88.62 74 MET A C 1
ATOM 569 O O . MET A 1 74 ? 5.373 -4.204 7.457 1.00 88.62 74 MET A O 1
ATOM 573 N N . PRO A 1 75 ? 6.967 -5.762 7.664 1.00 90.56 75 PRO A N 1
ATOM 574 C CA . PRO A 1 75 ? 7.641 -5.344 6.443 1.00 90.56 75 PRO A CA 1
ATOM 575 C C . PRO A 1 75 ? 6.710 -5.502 5.235 1.00 90.56 75 PRO A C 1
ATOM 577 O O . PRO A 1 75 ? 6.193 -6.595 4.989 1.00 90.56 75 PRO A O 1
ATOM 580 N N . SER A 1 76 ? 6.545 -4.441 4.446 1.00 88.25 76 SER A N 1
ATOM 581 C CA . SER A 1 76 ? 5.612 -4.400 3.309 1.00 88.25 76 SER A CA 1
ATOM 582 C C . SER A 1 76 ? 5.821 -5.544 2.311 1.00 88.25 76 SER A C 1
ATOM 584 O O . SER A 1 76 ? 4.868 -6.196 1.886 1.00 88.25 76 SER A O 1
ATOM 586 N N . PHE A 1 77 ? 7.078 -5.873 2.000 1.00 90.25 77 PHE A N 1
ATOM 587 C CA . PHE A 1 77 ? 7.426 -7.022 1.161 1.00 90.25 77 PHE A CA 1
ATOM 588 C C . PHE A 1 77 ? 6.949 -8.358 1.752 1.00 90.25 77 PHE A C 1
ATOM 590 O O . PHE A 1 77 ? 6.402 -9.195 1.036 1.00 90.25 77 PHE A O 1
ATOM 597 N N . TRP A 1 78 ? 7.138 -8.564 3.058 1.00 92.38 78 TRP A N 1
ATOM 598 C CA . TRP A 1 78 ? 6.711 -9.792 3.727 1.00 92.38 78 TRP A CA 1
ATOM 599 C C . TRP A 1 78 ? 5.185 -9.914 3.725 1.00 92.38 78 TRP A C 1
ATOM 601 O O . TRP A 1 78 ? 4.650 -10.977 3.412 1.00 92.38 78 TRP A O 1
ATOM 611 N N . PHE A 1 79 ? 4.485 -8.810 3.993 1.00 90.56 79 PHE A N 1
ATOM 612 C CA . PHE A 1 79 ? 3.027 -8.761 3.951 1.00 90.56 79 PHE A CA 1
ATOM 613 C C . PHE A 1 79 ? 2.488 -9.083 2.549 1.00 90.56 79 PHE A C 1
ATOM 615 O O . PHE A 1 79 ? 1.594 -9.921 2.404 1.00 90.56 79 PHE A O 1
ATOM 622 N N . ALA A 1 80 ? 3.103 -8.515 1.506 1.00 91.25 80 ALA A N 1
ATOM 623 C CA . ALA A 1 80 ? 2.790 -8.824 0.113 1.00 91.25 80 ALA A CA 1
ATOM 624 C C . ALA A 1 80 ? 2.936 -10.325 -0.192 1.00 91.25 80 ALA A C 1
ATOM 626 O O . ALA A 1 80 ? 2.044 -10.938 -0.781 1.00 91.25 80 ALA A O 1
ATOM 627 N N . LEU A 1 81 ? 4.042 -10.943 0.242 1.00 92.81 81 LEU A N 1
ATOM 628 C CA . LEU A 1 81 ? 4.276 -12.377 0.059 1.00 92.81 81 LEU A CA 1
ATOM 629 C C . LEU A 1 81 ? 3.238 -13.237 0.787 1.00 92.81 81 LEU A C 1
ATOM 631 O O . LEU A 1 81 ? 2.775 -14.235 0.231 1.00 92.81 81 LEU A O 1
ATOM 635 N N . MET A 1 82 ? 2.845 -12.861 2.005 1.00 92.88 82 MET A N 1
ATOM 636 C CA . MET A 1 82 ? 1.802 -13.575 2.746 1.00 92.88 82 MET A CA 1
ATOM 637 C C . MET A 1 82 ? 0.446 -13.492 2.043 1.00 92.88 82 MET A C 1
ATOM 639 O O . MET A 1 82 ? -0.247 -14.506 1.927 1.00 92.88 82 MET A O 1
ATOM 643 N N . LEU A 1 83 ? 0.089 -12.319 1.514 1.00 90.75 83 LEU A N 1
ATOM 644 C CA . LEU A 1 83 ? -1.124 -12.139 0.719 1.00 90.75 83 LEU A CA 1
ATOM 645 C C . LEU A 1 83 ? -1.098 -12.982 -0.564 1.00 90.75 83 LEU A C 1
ATOM 647 O O . LEU A 1 83 ? -2.096 -13.635 -0.869 1.00 90.75 83 LEU A O 1
ATOM 651 N N . ILE A 1 84 ? 0.036 -13.042 -1.275 1.00 91.94 84 ILE A N 1
ATOM 652 C CA . ILE A 1 84 ? 0.215 -13.927 -2.441 1.00 91.94 84 ILE A CA 1
ATOM 653 C C . ILE A 1 84 ? -0.007 -15.390 -2.038 1.00 91.94 84 ILE A C 1
ATOM 655 O O . ILE A 1 84 ? -0.784 -16.110 -2.672 1.00 91.94 84 ILE A O 1
ATOM 659 N N . GLN A 1 85 ? 0.643 -15.840 -0.963 1.00 92.56 85 GLN A N 1
ATOM 660 C CA . GLN A 1 85 ? 0.538 -17.222 -0.501 1.00 92.56 85 GLN A CA 1
ATOM 661 C C . GLN A 1 85 ? -0.900 -17.589 -0.111 1.00 92.56 85 GLN A 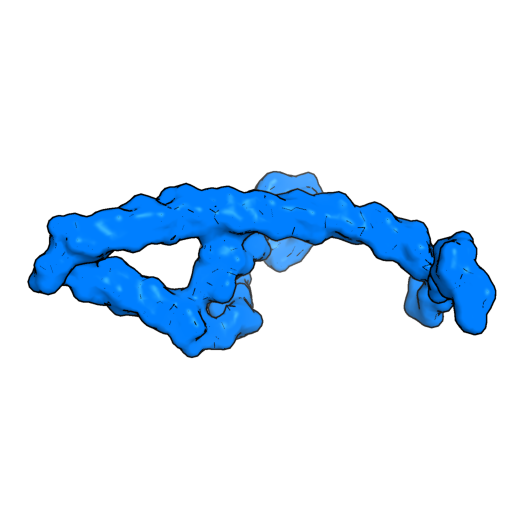C 1
ATOM 663 O O . GLN A 1 85 ? -1.376 -18.684 -0.420 1.00 92.56 85 GLN A O 1
ATOM 668 N N . ALA A 1 86 ? -1.609 -16.682 0.560 1.00 92.81 86 ALA A N 1
ATOM 669 C CA . ALA A 1 86 ? -2.992 -16.896 0.954 1.00 92.81 86 ALA A CA 1
ATOM 670 C C . ALA A 1 86 ? -3.933 -16.872 -0.261 1.00 92.81 86 ALA A C 1
ATOM 672 O O . ALA A 1 86 ? -4.576 -17.878 -0.563 1.00 92.81 86 ALA A O 1
ATOM 673 N N . LEU A 1 87 ? -3.997 -15.750 -0.980 1.00 91.62 87 LEU A N 1
ATOM 674 C CA . LEU A 1 87 ? -5.043 -15.469 -1.967 1.00 91.62 87 LEU A CA 1
ATOM 675 C C . LEU A 1 87 ? -4.782 -16.106 -3.338 1.00 91.62 87 LEU A C 1
ATOM 677 O O . LEU A 1 87 ? -5.730 -16.530 -4.007 1.00 91.62 87 LEU A O 1
ATOM 681 N N . CYS A 1 88 ? -3.518 -16.194 -3.755 1.00 90.50 88 CYS A N 1
ATOM 682 C CA . CYS A 1 88 ? -3.149 -16.721 -5.068 1.00 90.50 88 CYS A CA 1
ATOM 683 C C . CYS A 1 88 ? -2.815 -18.214 -5.008 1.00 90.50 88 CYS A C 1
ATOM 685 O O . CYS A 1 88 ? -3.280 -18.976 -5.850 1.00 90.50 88 CYS A O 1
ATOM 687 N N . VAL A 1 89 ? -2.031 -18.656 -4.017 1.00 90.62 89 VAL A N 1
ATOM 688 C CA . VAL A 1 89 ? -1.547 -20.049 -3.971 1.00 90.62 89 VAL A CA 1
ATOM 689 C C . VAL A 1 89 ? -2.554 -20.982 -3.302 1.00 90.62 89 VAL A C 1
ATOM 691 O O . VAL A 1 89 ? -2.954 -21.980 -3.901 1.00 90.62 89 VAL A O 1
ATOM 694 N N . LYS A 1 90 ? -2.978 -20.673 -2.069 1.00 90.44 90 LYS A N 1
ATOM 695 C CA . LYS A 1 90 ? -3.913 -21.533 -1.324 1.00 90.44 90 LYS A CA 1
ATOM 696 C C . LYS A 1 90 ? -5.345 -21.411 -1.840 1.00 90.44 90 LYS A C 1
ATOM 698 O O . LYS A 1 90 ? -5.967 -22.421 -2.149 1.00 90.44 90 LYS A O 1
ATOM 703 N N . LEU A 1 91 ? -5.857 -20.183 -1.929 1.00 88.69 91 LEU A N 1
ATOM 704 C CA . LEU A 1 91 ? -7.248 -19.910 -2.303 1.00 88.69 91 LEU A CA 1
ATOM 705 C C . LEU A 1 91 ? -7.475 -19.890 -3.825 1.00 88.69 91 LEU A C 1
ATOM 707 O O . LEU A 1 91 ? -8.598 -20.118 -4.264 1.00 88.69 91 LEU A O 1
ATOM 711 N N . LYS A 1 92 ? -6.429 -19.652 -4.633 1.00 87.81 92 LYS A N 1
ATOM 712 C CA . LYS A 1 92 ? -6.489 -19.596 -6.111 1.00 87.81 92 LYS A CA 1
ATOM 713 C C . LYS A 1 92 ? -7.555 -18.639 -6.665 1.00 87.81 92 LYS A C 1
ATOM 715 O O . LYS A 1 92 ? -8.076 -18.842 -7.759 1.00 87.81 92 LYS A O 1
ATOM 720 N N . ILE A 1 93 ? -7.877 -17.582 -5.917 1.00 85.94 93 ILE A N 1
ATOM 721 C CA . ILE A 1 93 ? -8.901 -16.596 -6.301 1.00 85.94 93 ILE A CA 1
ATOM 722 C C . ILE A 1 93 ? -8.310 -15.551 -7.254 1.00 85.94 93 ILE A C 1
ATOM 724 O O . ILE A 1 93 ? -8.988 -15.086 -8.178 1.00 85.94 93 ILE A O 1
ATOM 728 N N . LEU A 1 94 ? -7.050 -15.178 -7.014 1.00 89.56 94 LEU A N 1
ATOM 729 C CA . LEU A 1 94 ? -6.351 -14.094 -7.699 1.00 89.56 94 LEU A CA 1
ATOM 730 C C . LEU A 1 94 ? -5.147 -14.619 -8.496 1.00 89.56 94 LEU A C 1
ATOM 732 O O . LEU A 1 94 ? -4.490 -15.567 -8.056 1.00 89.56 94 LEU A O 1
ATOM 736 N N . PRO A 1 95 ? -4.822 -14.001 -9.647 1.00 85.38 95 PRO A N 1
ATOM 737 C CA . PRO A 1 95 ? -3.593 -14.307 -10.370 1.00 85.38 95 PRO A CA 1
ATOM 738 C C . PRO A 1 95 ? -2.367 -13.872 -9.553 1.00 85.38 95 PRO A C 1
ATOM 740 O O . PRO A 1 95 ? -2.424 -12.901 -8.804 1.00 85.38 95 PRO A O 1
ATOM 743 N N . VAL A 1 96 ? -1.255 -14.597 -9.697 1.00 81.94 96 VAL A N 1
ATOM 744 C CA . VAL A 1 96 ? 0.005 -14.300 -8.983 1.00 81.94 96 VAL A CA 1
ATOM 745 C C . VAL A 1 96 ? 0.700 -13.063 -9.560 1.00 81.94 96 VAL A C 1
ATOM 747 O O . VAL A 1 96 ? 1.341 -12.312 -8.832 1.00 81.94 96 VAL A O 1
ATOM 750 N N . ALA A 1 97 ? 0.590 -12.857 -10.872 1.00 81.31 97 ALA A N 1
ATOM 751 C CA . ALA A 1 97 ? 1.219 -11.756 -11.585 1.00 81.31 97 ALA A CA 1
ATOM 752 C C . ALA A 1 97 ? 0.415 -11.399 -12.840 1.00 81.31 97 ALA A C 1
ATOM 754 O O . ALA A 1 97 ? -0.341 -12.226 -13.353 1.00 81.31 97 ALA A O 1
ATOM 755 N N . GLY A 1 98 ? 0.630 -10.184 -13.344 1.00 81.38 98 GLY A N 1
ATOM 756 C CA . GLY A 1 98 ? -0.021 -9.669 -14.547 1.00 81.38 98 GLY A CA 1
ATOM 757 C C . GLY A 1 98 ? -1.244 -8.804 -14.246 1.00 81.38 98 GLY A C 1
ATOM 758 O O . GLY A 1 98 ? -1.911 -8.957 -13.225 1.00 81.38 98 GLY A O 1
ATOM 759 N N . VAL A 1 99 ? -1.518 -7.873 -15.160 1.00 79.88 99 VAL A N 1
ATOM 760 C CA . VAL A 1 99 ? -2.630 -6.907 -15.090 1.00 79.88 99 VAL A CA 1
ATOM 761 C C . VAL A 1 99 ? -3.646 -7.114 -16.216 1.00 79.88 99 VAL A C 1
ATOM 763 O O . VAL A 1 99 ? -4.483 -6.249 -16.457 1.00 79.88 99 VAL A O 1
ATOM 766 N N . ASP A 1 100 ? -3.603 -8.278 -16.873 1.00 81.25 100 ASP A N 1
ATOM 767 C CA . ASP A 1 100 ? -4.457 -8.623 -18.020 1.00 81.25 100 ASP A CA 1
ATOM 768 C C . ASP A 1 100 ? -5.952 -8.629 -17.667 1.00 81.25 100 ASP A C 1
ATOM 770 O O . ASP A 1 100 ? -6.811 -8.496 -18.534 1.00 81.25 100 ASP A O 1
ATOM 774 N N . ASN A 1 101 ? -6.275 -8.784 -16.380 1.00 84.31 101 ASN A N 1
ATOM 775 C CA . ASN A 1 101 ? -7.636 -8.776 -15.867 1.00 84.31 101 ASN A CA 1
ATOM 776 C C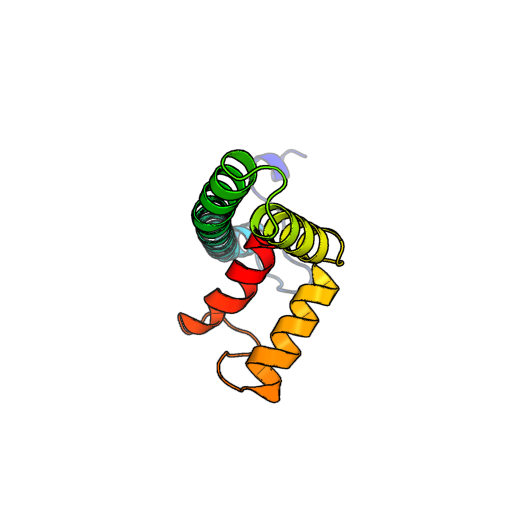 . ASN A 1 101 ? -7.728 -7.918 -14.595 1.00 84.31 101 ASN A C 1
ATOM 778 O O . ASN A 1 101 ? -6.750 -7.793 -13.855 1.00 84.31 101 ASN A O 1
ATOM 782 N N . TRP A 1 102 ? -8.913 -7.382 -14.282 1.00 85.00 102 TRP A N 1
ATOM 783 C CA . TRP A 1 102 ? -9.136 -6.506 -13.114 1.00 85.00 102 TRP A CA 1
ATOM 784 C C . TRP A 1 102 ? -8.697 -7.149 -11.787 1.00 85.00 102 TRP A C 1
ATOM 786 O O . TRP A 1 102 ? -8.208 -6.469 -10.888 1.00 85.00 102 TRP A O 1
ATOM 796 N N . LYS A 1 103 ? -8.775 -8.484 -11.693 1.00 87.62 103 LYS A N 1
ATOM 797 C CA . LYS A 1 103 ? -8.297 -9.261 -10.539 1.00 87.62 103 LYS A CA 1
ATOM 798 C C . LYS A 1 103 ? -6.804 -9.072 -10.242 1.00 87.62 103 LYS A C 1
ATOM 800 O O . LYS A 1 103 ? -6.417 -9.144 -9.080 1.00 87.62 103 LYS A O 1
ATOM 805 N N . GLY A 1 104 ? -5.980 -8.819 -11.260 1.00 86.88 104 GLY A N 1
ATOM 806 C CA . GLY A 1 104 ? -4.538 -8.594 -11.105 1.00 86.88 104 GLY A CA 1
ATOM 807 C C . GLY A 1 104 ? -4.186 -7.293 -10.384 1.00 86.88 104 GLY A C 1
ATOM 808 O O . GLY A 1 104 ? -3.096 -7.168 -9.837 1.00 86.88 104 GLY A O 1
ATOM 809 N N . TRP A 1 105 ? -5.127 -6.350 -10.315 1.00 87.69 105 TRP A N 1
ATOM 810 C CA . TRP A 1 105 ? -4.940 -5.070 -9.633 1.00 87.69 105 TRP A CA 1
ATOM 811 C C . TRP A 1 105 ? -5.262 -5.137 -8.140 1.00 87.69 105 TRP A C 1
ATOM 813 O O . TRP A 1 105 ? -4.693 -4.386 -7.356 1.00 87.69 105 TRP A O 1
ATOM 823 N N . ILE A 1 106 ? -6.135 -6.060 -7.727 1.00 89.88 106 ILE A N 1
ATOM 824 C CA . ILE A 1 106 ? -6.663 -6.130 -6.356 1.00 89.88 106 ILE A CA 1
ATOM 825 C C . ILE A 1 106 ? -5.537 -6.308 -5.339 1.00 89.88 106 ILE A C 1
ATOM 827 O O . ILE A 1 106 ? -5.421 -5.543 -4.386 1.00 89.88 106 ILE A O 1
ATOM 831 N N . LEU A 1 107 ? -4.693 -7.313 -5.561 1.00 89.88 107 LEU A N 1
ATOM 832 C CA . LEU A 1 107 ? -3.621 -7.678 -4.647 1.00 89.88 107 LEU A CA 1
ATOM 833 C C . LEU A 1 107 ? -2.591 -6.545 -4.446 1.00 89.88 107 LEU A C 1
ATOM 835 O O . LEU A 1 107 ? -2.378 -6.150 -3.294 1.00 89.88 107 LEU A O 1
ATOM 839 N N . PRO A 1 108 ? -1.953 -5.998 -5.502 1.00 90.12 108 PRO A N 1
ATOM 840 C CA . PRO A 1 108 ? -0.977 -4.929 -5.326 1.00 90.12 108 PRO A CA 1
ATOM 841 C C . PRO A 1 108 ? -1.627 -3.638 -4.818 1.00 90.12 108 PRO A C 1
ATOM 843 O O . PRO A 1 108 ? -1.010 -2.941 -4.013 1.00 90.12 108 PRO A O 1
ATOM 846 N N . CYS A 1 109 ? -2.871 -3.329 -5.208 1.00 91.19 109 CYS A N 1
ATOM 847 C CA . CYS A 1 109 ? -3.539 -2.135 -4.703 1.00 91.19 109 CYS A CA 1
ATOM 848 C C . CYS A 1 109 ? -3.833 -2.224 -3.201 1.00 91.19 109 CYS A C 1
ATOM 850 O O . CYS A 1 109 ? -3.590 -1.256 -2.483 1.00 91.19 109 CYS A O 1
ATOM 852 N N . PHE A 1 110 ? -4.309 -3.380 -2.730 1.00 90.94 110 PHE A N 1
ATOM 853 C CA . PHE A 1 110 ? -4.614 -3.626 -1.321 1.00 90.94 110 PHE A CA 1
ATOM 854 C C . PHE A 1 110 ? -3.356 -3.663 -0.453 1.00 90.94 110 PHE A C 1
ATOM 856 O O . PHE A 1 110 ? -3.329 -3.070 0.620 1.00 90.94 110 PHE A O 1
ATOM 863 N N . THR A 1 111 ? -2.294 -4.301 -0.949 1.00 90.69 111 THR A N 1
ATOM 864 C CA . THR A 1 111 ? -0.998 -4.337 -0.261 1.00 90.69 111 THR A CA 1
ATOM 865 C C . THR A 1 111 ? -0.463 -2.921 -0.049 1.00 90.69 111 THR A C 1
ATOM 867 O O . THR A 1 111 ? -0.140 -2.562 1.074 1.00 90.69 111 THR A O 1
ATOM 870 N N . ASN A 1 112 ? -0.440 -2.092 -1.098 1.00 90.00 112 ASN A N 1
ATOM 871 C CA . ASN A 1 112 ? 0.026 -0.703 -1.002 1.00 90.00 112 ASN A CA 1
ATOM 872 C C . ASN A 1 112 ? -0.912 0.220 -0.209 1.00 90.00 112 ASN A C 1
ATOM 874 O O . ASN A 1 112 ? -0.500 1.306 0.173 1.00 90.00 112 ASN A O 1
ATOM 878 N N . ALA A 1 113 ? -2.180 -0.151 -0.023 1.00 90.44 113 ALA A N 1
ATOM 87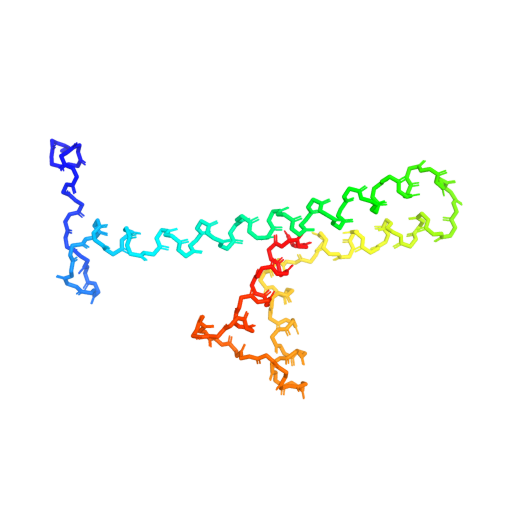9 C CA . ALA A 1 113 ? -3.117 0.649 0.763 1.00 90.44 113 ALA A CA 1
ATOM 880 C C . ALA A 1 113 ? -2.973 0.409 2.276 1.00 90.44 113 ALA A C 1
ATOM 882 O O . ALA A 1 113 ? -3.371 1.266 3.061 1.00 90.44 113 ALA A O 1
ATOM 883 N N . LEU A 1 114 ? -2.464 -0.762 2.675 1.00 86.25 114 LEU A N 1
ATOM 884 C CA . LEU A 1 114 ? -2.375 -1.188 4.075 1.00 86.25 114 LEU A CA 1
ATOM 885 C C . LEU A 1 114 ? -0.959 -1.174 4.654 1.00 86.25 114 LEU A C 1
ATOM 887 O O . LEU A 1 114 ? -0.830 -1.125 5.877 1.00 86.25 114 LEU A O 1
ATOM 891 N N . ALA A 1 115 ? 0.060 -1.294 3.804 1.00 78.69 115 ALA A N 1
ATOM 892 C CA . ALA A 1 115 ? 1.466 -1.369 4.195 1.00 78.69 115 ALA A CA 1
ATOM 893 C C . ALA A 1 115 ? 2.207 -0.037 4.028 1.00 78.69 115 ALA A C 1
ATOM 895 O O . ALA A 1 115 ? 1.710 0.839 3.285 1.00 78.69 115 ALA A O 1
#

Foldseek 3Di:
DVVVVVVQPDADPVPRHGPSVVCVVCVVVVVVLVVLLQVLLCVPVVVLVVVLVVQPPDPSVVVSVVLLCVLVVDDLVVVLVVLCCPVCPVVVPAPSADDPDVSRSPSSSPSSNRD

Secondary structure (DSSP, 8-state):
-HHHHTT---B-TTT-SBHHHHHHHHHHHHHHHHHHHHHHHHHHHHHHHHHHHHTTTSHHHHHHHHHHHHHHHS-HHHHHHHHIIIIIIIS--S-SS-SSSTHHHHHHHHHHHH-

Radius of gyration: 19.53 Å; chains: 1; bounding box: 40×40×52 Å